Protein AF-A0A2S8CLT7-F1 (afdb_monomer_lite)

Sequence (144 aa):
MLESYKEQFGNRLAKFIDVEVPRALGTLGDADRETIVAGKGDFPRDIVSAVLSSVIEEQRKVHDILVIAGTWMIATTGARWAIGPIGEDPYAERVGIGLEDTTNRSFTPLLAQVEELVHHEGERDANLDLLAAFAEFDKHQADK

Foldseek 3Di:
DVVVVCVVQVVVQCCLVVPLLCVLLVVDDPVLSCCQQQLDDAQPLVVLVCLLPDPDDLVNNLSNNLSSLQNSLCNLQVWDWDKDADDPDPPRPDIDIFTARPPPRDTDRSSNLSNCLNVVPVCNVVSSVVSRVVSVVSSVVSVD

Radius of gyration: 14.83 Å; chains: 1; bounding box: 38×30×43 Å

Structure (mmCIF, N/CA/C/O backbone):
data_AF-A0A2S8CLT7-F1
#
_entry.id   AF-A0A2S8CLT7-F1
#
loop_
_atom_site.group_PDB
_atom_site.id
_atom_site.type_symbol
_atom_site.label_atom_id
_atom_site.label_alt_id
_atom_site.label_comp_id
_atom_site.label_asym_id
_atom_site.label_entity_id
_atom_site.label_seq_id
_atom_site.pdbx_PDB_ins_code
_atom_site.Cartn_x
_atom_site.Cartn_y
_atom_site.Cartn_z
_atom_site.occupancy
_atom_site.B_iso_or_equiv
_atom_site.auth_seq_id
_atom_site.auth_comp_id
_atom_site.auth_asym_id
_atom_site.auth_atom_id
_atom_site.pdbx_PDB_model_num
ATOM 1 N N . MET A 1 1 ? -14.484 -1.785 -29.069 1.00 52.50 1 MET A N 1
ATOM 2 C CA . MET A 1 1 ? -13.456 -0.862 -28.528 1.00 52.50 1 MET A CA 1
ATOM 3 C C . MET A 1 1 ? -13.510 -0.791 -26.996 1.00 52.50 1 MET A C 1
ATOM 5 O O . MET A 1 1 ? -12.492 -1.046 -26.377 1.00 52.50 1 MET A O 1
ATOM 9 N N . LEU A 1 2 ? -14.680 -0.570 -26.372 1.00 52.50 2 LEU A N 1
ATOM 10 C CA . LEU A 1 2 ? -14.862 -0.627 -24.902 1.00 52.50 2 LEU A CA 1
ATOM 11 C C . LEU A 1 2 ? -14.673 -2.026 -24.279 1.00 52.50 2 LEU A C 1
ATOM 13 O O . LEU A 1 2 ? -14.234 -2.138 -23.140 1.00 52.50 2 LEU A O 1
ATOM 17 N N . GLU A 1 3 ? -14.989 -3.086 -25.024 1.00 51.59 3 GLU A N 1
ATOM 18 C CA . GLU A 1 3 ? -14.879 -4.481 -24.564 1.00 51.59 3 GLU A CA 1
ATOM 19 C C . GLU A 1 3 ? -13.411 -4.902 -24.386 1.00 51.59 3 GLU A C 1
ATOM 21 O O . GLU A 1 3 ? -13.009 -5.275 -23.291 1.00 51.59 3 GLU A O 1
ATOM 26 N N . SER A 1 4 ? -12.574 -4.648 -25.399 1.00 57.91 4 SER A N 1
ATOM 27 C CA . SER A 1 4 ? -11.112 -4.809 -25.329 1.00 57.91 4 SER A CA 1
ATOM 28 C C . SER A 1 4 ? -10.453 -3.941 -24.250 1.00 57.91 4 SER A C 1
ATOM 30 O O . SER A 1 4 ? -9.413 -4.331 -23.728 1.00 57.91 4 SER A O 1
ATOM 32 N N . TYR A 1 5 ? -11.014 -2.769 -23.935 1.00 54.69 5 TYR A N 1
ATOM 33 C CA . TYR A 1 5 ? -10.504 -1.893 -22.877 1.00 54.69 5 TYR A CA 1
ATOM 34 C C . TYR A 1 5 ? -10.751 -2.541 -21.507 1.00 54.69 5 TYR A C 1
ATOM 36 O O . TYR A 1 5 ? -9.807 -2.810 -20.768 1.00 54.69 5 TYR A O 1
ATOM 44 N N . LYS A 1 6 ? -12.004 -2.906 -21.203 1.00 59.62 6 LYS A N 1
ATOM 45 C CA . LYS A 1 6 ? -12.362 -3.591 -19.949 1.00 59.62 6 LYS A CA 1
ATOM 46 C C . LYS A 1 6 ? -11.632 -4.919 -19.768 1.00 59.62 6 LYS A C 1
ATOM 48 O O . LYS A 1 6 ? -11.231 -5.232 -18.655 1.00 59.62 6 LYS A O 1
ATOM 53 N N . GLU A 1 7 ? -11.428 -5.666 -20.844 1.00 61.12 7 GLU A N 1
ATOM 54 C CA . GLU A 1 7 ? -10.724 -6.946 -20.816 1.00 61.12 7 GLU A CA 1
ATOM 55 C C . GLU A 1 7 ? -9.225 -6.765 -20.533 1.00 61.12 7 GLU A C 1
ATOM 57 O O . GLU A 1 7 ? -8.666 -7.455 -19.685 1.00 61.12 7 GLU A O 1
ATOM 62 N N . GLN A 1 8 ? -8.571 -5.771 -21.145 1.00 61.91 8 GLN A N 1
ATOM 63 C CA . GLN A 1 8 ? -7.163 -5.476 -20.859 1.00 61.91 8 GLN A CA 1
ATOM 64 C C . GLN A 1 8 ? -6.937 -5.001 -19.419 1.00 61.91 8 GLN A C 1
ATOM 66 O O . GLN A 1 8 ? -5.985 -5.454 -18.783 1.00 61.91 8 GLN A O 1
ATOM 71 N N . PHE A 1 9 ? -7.790 -4.124 -18.880 1.00 70.19 9 PHE A N 1
ATOM 72 C CA . PHE A 1 9 ? -7.650 -3.671 -17.489 1.00 70.19 9 PHE A CA 1
ATOM 73 C C . PHE A 1 9 ? -8.088 -4.739 -16.491 1.00 70.19 9 PHE A C 1
ATOM 75 O O . PHE A 1 9 ? -7.370 -4.978 -15.525 1.00 70.19 9 PHE A O 1
ATOM 82 N N . GLY A 1 10 ? -9.177 -5.460 -16.760 1.00 70.56 10 GLY A N 1
ATOM 83 C CA . GLY A 1 10 ? -9.593 -6.609 -15.956 1.00 70.56 10 GLY A CA 1
ATOM 84 C C . GLY A 1 10 ? -8.479 -7.648 -15.829 1.00 70.56 10 GLY A C 1
ATOM 85 O O . GLY A 1 10 ? -8.151 -8.062 -14.721 1.00 70.56 10 GLY A O 1
ATOM 86 N N . ASN A 1 11 ? -7.802 -7.972 -16.936 1.00 82.06 11 ASN A N 1
ATOM 87 C CA . ASN A 1 11 ? -6.668 -8.898 -16.935 1.00 82.06 11 ASN A CA 1
ATOM 88 C C . ASN A 1 11 ? -5.459 -8.360 -16.152 1.00 82.06 11 ASN A C 1
ATOM 90 O O . ASN A 1 11 ? -4.749 -9.136 -15.515 1.00 82.06 11 ASN A O 1
ATOM 94 N N . ARG A 1 12 ? -5.214 -7.041 -16.167 1.00 84.25 12 ARG A N 1
ATOM 95 C CA . ARG A 1 12 ? -4.143 -6.415 -15.369 1.00 84.25 12 ARG A CA 1
ATOM 96 C C . ARG A 1 12 ? -4.449 -6.449 -13.874 1.00 84.25 12 ARG A C 1
ATOM 98 O O . ARG A 1 12 ? -3.554 -6.780 -13.104 1.00 84.25 12 ARG A O 1
ATOM 105 N N . LEU A 1 13 ? -5.686 -6.146 -13.477 1.00 90.12 13 LEU A N 1
ATOM 106 C CA . LEU A 1 13 ? -6.111 -6.195 -12.077 1.00 90.12 13 LEU A CA 1
ATOM 107 C C . LEU A 1 13 ? -6.074 -7.630 -11.547 1.00 90.12 13 LEU A C 1
ATOM 109 O O . LEU A 1 13 ? -5.496 -7.866 -10.493 1.00 90.12 13 LEU A O 1
ATOM 113 N N . ALA A 1 14 ? -6.615 -8.586 -12.306 1.00 91.19 14 ALA A N 1
ATOM 114 C CA . ALA A 1 14 ? -6.573 -10.001 -11.947 1.00 91.19 14 ALA A CA 1
ATOM 115 C C . ALA A 1 14 ? -5.128 -10.490 -11.803 1.00 91.19 14 ALA A C 1
ATOM 117 O O . ALA A 1 14 ? -4.763 -11.030 -10.768 1.00 91.19 14 ALA A O 1
ATOM 118 N N . LYS A 1 15 ? -4.254 -10.196 -12.778 1.00 91.50 15 LYS A N 1
ATOM 119 C CA . LYS A 1 15 ? -2.827 -10.532 -12.674 1.00 91.50 15 LYS A CA 1
ATOM 120 C C . LYS A 1 15 ? -2.175 -9.903 -11.439 1.00 91.50 15 LYS A C 1
ATOM 122 O O . LYS A 1 15 ? -1.378 -10.559 -10.778 1.00 91.50 15 LYS A O 1
ATOM 127 N N . PHE A 1 16 ? -2.482 -8.644 -11.136 1.00 92.81 16 PHE A N 1
ATOM 128 C CA . PHE A 1 16 ? -1.943 -7.978 -9.954 1.00 92.81 16 PHE A CA 1
ATOM 129 C C . PHE A 1 16 ? -2.376 -8.691 -8.663 1.00 92.81 16 PHE A C 1
ATOM 131 O O . PHE A 1 16 ? -1.526 -9.039 -7.847 1.00 92.81 16 PHE A O 1
ATOM 138 N N . ILE A 1 17 ? -3.672 -8.974 -8.516 1.00 94.75 17 ILE A N 1
ATOM 139 C CA . ILE A 1 17 ? -4.236 -9.634 -7.331 1.00 94.75 17 ILE A CA 1
ATOM 140 C C . ILE A 1 17 ? -3.746 -11.082 -7.204 1.00 94.75 17 ILE A C 1
ATOM 142 O O . ILE A 1 17 ? -3.387 -11.505 -6.111 1.00 94.75 17 ILE A O 1
ATOM 146 N N . ASP A 1 18 ? -3.698 -11.837 -8.299 1.00 95.56 18 ASP A N 1
ATOM 147 C CA . ASP A 1 18 ? -3.423 -13.278 -8.261 1.00 95.56 18 ASP A CA 1
ATOM 148 C C . ASP A 1 18 ? -1.924 -13.604 -8.250 1.00 95.56 18 ASP A C 1
ATOM 150 O O . ASP A 1 18 ? -1.527 -14.691 -7.828 1.00 95.56 18 ASP A O 1
ATOM 154 N N . VAL A 1 19 ? -1.076 -12.685 -8.724 1.00 94.31 19 VAL A N 1
ATOM 155 C CA . VAL A 1 19 ? 0.367 -12.923 -8.880 1.00 94.31 19 VAL A CA 1
ATOM 156 C C . VAL A 1 19 ? 1.189 -11.964 -8.032 1.00 94.31 19 VAL A C 1
ATOM 158 O O . VAL A 1 19 ? 2.000 -12.410 -7.221 1.00 94.31 19 VAL A O 1
ATOM 161 N N . GLU A 1 20 ? 1.004 -10.655 -8.201 1.00 93.25 20 GLU A N 1
ATOM 162 C CA . GLU A 1 20 ? 1.881 -9.663 -7.568 1.00 93.25 20 GLU A CA 1
ATOM 163 C C . GLU A 1 20 ? 1.620 -9.527 -6.068 1.00 93.25 20 GLU A C 1
ATOM 165 O O . GLU A 1 20 ? 2.580 -9.486 -5.296 1.00 93.25 20 GLU A O 1
ATOM 170 N N . VAL A 1 21 ? 0.351 -9.536 -5.643 1.00 96.31 21 VAL A N 1
ATOM 171 C CA . VAL A 1 21 ? -0.008 -9.464 -4.219 1.00 96.31 21 VAL A CA 1
ATOM 172 C C . VAL A 1 21 ? 0.573 -10.656 -3.434 1.00 96.31 21 VAL A C 1
ATOM 174 O O . VAL A 1 21 ? 1.339 -10.421 -2.495 1.00 96.31 21 VAL A O 1
ATOM 177 N N . PRO A 1 22 ? 0.335 -11.933 -3.811 1.00 96.75 22 PRO 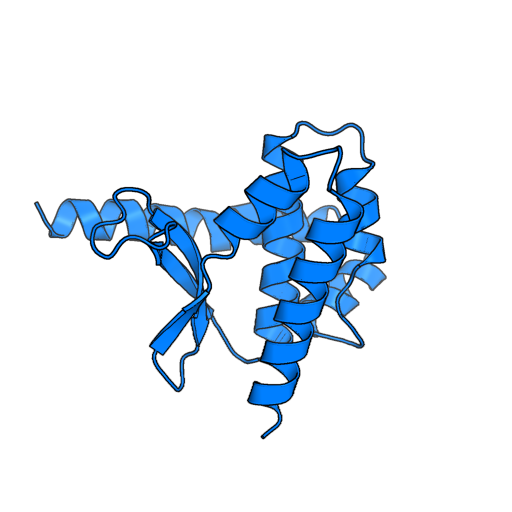A N 1
ATOM 178 C CA . PRO A 1 22 ? 0.929 -13.073 -3.114 1.00 96.75 22 PRO A CA 1
ATOM 179 C C . PRO A 1 22 ? 2.454 -13.068 -3.147 1.00 96.75 22 PRO A C 1
ATOM 181 O O . PRO A 1 22 ? 3.090 -13.417 -2.154 1.00 96.75 22 PRO A O 1
ATOM 184 N N . ARG A 1 23 ? 3.052 -12.661 -4.271 1.00 95.81 23 ARG A N 1
ATOM 185 C CA . ARG A 1 23 ? 4.506 -12.595 -4.417 1.00 95.81 23 ARG A CA 1
ATOM 186 C C . ARG A 1 23 ? 5.124 -11.587 -3.450 1.00 95.81 23 ARG A C 1
ATOM 188 O O . ARG A 1 23 ? 6.121 -11.923 -2.821 1.00 95.81 23 ARG A O 1
ATOM 195 N N . ALA A 1 24 ? 4.593 -10.369 -3.360 1.00 95.50 24 ALA A N 1
ATOM 196 C CA . ALA A 1 24 ? 5.136 -9.333 -2.478 1.00 95.50 24 ALA A CA 1
ATOM 197 C C . ALA A 1 24 ? 4.912 -9.671 -0.999 1.00 95.50 24 ALA A C 1
ATOM 199 O O . ALA A 1 24 ? 5.829 -9.557 -0.193 1.00 95.50 24 ALA A O 1
ATOM 200 N N . LEU A 1 25 ? 3.734 -10.186 -0.638 1.00 96.25 25 LEU A N 1
ATOM 201 C CA . LEU A 1 25 ? 3.486 -10.633 0.736 1.00 96.25 25 LEU A CA 1
ATOM 202 C C . LEU A 1 25 ? 4.333 -11.859 1.110 1.00 96.25 25 LEU A C 1
ATOM 204 O O . LEU A 1 25 ? 4.696 -12.023 2.271 1.00 96.25 25 LEU A O 1
ATOM 208 N N . GLY A 1 26 ? 4.665 -12.713 0.139 1.00 94.88 26 GLY A N 1
ATOM 209 C CA . GLY A 1 26 ? 5.512 -13.889 0.332 1.00 94.88 26 GLY A CA 1
ATOM 210 C C . GLY A 1 26 ? 6.993 -13.582 0.560 1.00 94.88 26 GLY A C 1
ATOM 211 O O . GLY A 1 26 ? 7.725 -14.474 0.979 1.00 94.88 26 GLY A O 1
ATOM 212 N N . THR A 1 27 ? 7.451 -12.353 0.297 1.00 92.94 27 THR A N 1
ATOM 213 C CA . THR A 1 27 ? 8.829 -11.930 0.604 1.00 92.94 27 THR A CA 1
ATOM 214 C C . THR A 1 27 ? 8.991 -11.357 2.011 1.00 92.94 27 THR A C 1
ATOM 216 O O . THR A 1 27 ? 10.116 -11.080 2.421 1.00 92.94 27 THR A O 1
ATOM 219 N N . LEU A 1 28 ? 7.891 -11.164 2.740 1.00 94.25 28 LEU A N 1
ATOM 220 C CA . LEU A 1 28 ? 7.895 -10.629 4.099 1.00 94.25 28 LEU A CA 1
ATOM 221 C C . LEU A 1 28 ? 8.069 -11.745 5.132 1.00 94.25 28 LEU A C 1
ATOM 223 O O . LEU A 1 28 ? 7.719 -12.899 4.881 1.00 94.25 28 LEU A O 1
ATOM 227 N N . GLY A 1 29 ? 8.574 -11.392 6.316 1.00 94.81 29 GLY A N 1
ATOM 228 C CA . GLY A 1 29 ? 8.530 -12.292 7.468 1.00 94.81 29 GLY A CA 1
ATOM 229 C C . GLY A 1 29 ? 7.089 -12.551 7.920 1.00 94.81 29 GLY A C 1
ATOM 230 O O . GLY A 1 29 ? 6.204 -11.724 7.697 1.00 94.81 29 GLY A O 1
ATOM 231 N N . ASP A 1 30 ? 6.845 -13.681 8.587 1.00 95.31 30 ASP A N 1
ATOM 232 C CA . ASP A 1 30 ? 5.488 -14.096 8.979 1.00 95.31 30 ASP A CA 1
ATOM 233 C C . ASP A 1 30 ? 4.759 -13.042 9.832 1.00 95.31 30 ASP A C 1
ATOM 235 O O . ASP A 1 30 ? 3.578 -12.780 9.607 1.00 95.31 30 ASP A O 1
ATOM 239 N N . ALA A 1 31 ? 5.466 -12.389 10.761 1.00 94.62 31 ALA A N 1
ATOM 240 C CA . ALA A 1 31 ? 4.897 -11.350 11.625 1.00 94.62 31 ALA A CA 1
ATOM 241 C C . ALA A 1 31 ? 4.505 -10.075 10.852 1.00 94.62 31 ALA A C 1
ATOM 243 O O . ALA A 1 31 ? 3.429 -9.513 11.073 1.00 94.62 31 ALA A O 1
ATOM 244 N N . ASP A 1 32 ? 5.350 -9.642 9.915 1.00 96.12 32 ASP A N 1
ATOM 245 C CA . ASP A 1 32 ? 5.099 -8.480 9.054 1.00 96.12 32 ASP A CA 1
ATOM 246 C C . ASP A 1 32 ? 3.905 -8.744 8.139 1.00 96.12 32 ASP A C 1
ATOM 248 O O . ASP A 1 32 ? 2.981 -7.935 8.029 1.00 96.12 32 ASP A O 1
ATOM 252 N N . ARG A 1 33 ? 3.883 -9.935 7.533 1.00 96.75 33 ARG A N 1
ATOM 253 C CA . ARG A 1 33 ? 2.776 -10.389 6.698 1.00 96.75 33 ARG A CA 1
ATOM 254 C C . ARG A 1 33 ? 1.469 -10.439 7.482 1.00 96.75 33 ARG A C 1
ATOM 256 O O . ARG A 1 33 ? 0.449 -9.991 6.966 1.00 96.75 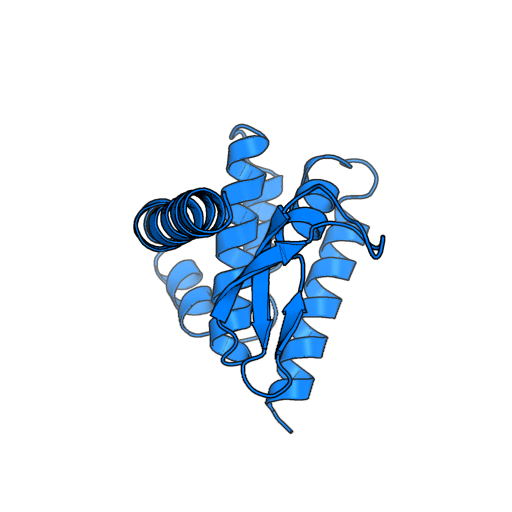33 ARG A O 1
ATOM 263 N N . GLU A 1 34 ? 1.479 -10.980 8.700 1.00 95.38 34 GLU A N 1
ATOM 264 C CA . GLU A 1 34 ? 0.286 -11.025 9.548 1.00 95.38 34 GLU A CA 1
ATOM 265 C C . GLU A 1 34 ? -0.209 -9.615 9.881 1.00 95.38 34 GLU A C 1
ATOM 267 O O . GLU A 1 34 ? -1.406 -9.353 9.780 1.00 95.38 34 GLU A O 1
ATOM 272 N N . THR A 1 35 ? 0.702 -8.699 10.217 1.00 95.00 35 THR A N 1
ATOM 273 C CA . THR A 1 35 ? 0.370 -7.298 10.514 1.00 95.00 35 THR A CA 1
ATOM 274 C C . THR A 1 35 ? -0.339 -6.631 9.338 1.00 95.00 35 THR A C 1
ATOM 276 O O . THR A 1 35 ? -1.386 -6.012 9.521 1.00 95.00 35 THR A O 1
ATOM 279 N N . ILE A 1 36 ? 0.184 -6.817 8.124 1.00 96.62 36 ILE A N 1
ATOM 280 C CA . ILE A 1 36 ? -0.381 -6.247 6.896 1.00 96.62 36 ILE A CA 1
ATOM 281 C C . ILE A 1 36 ? -1.732 -6.874 6.555 1.00 96.62 36 ILE A C 1
ATOM 283 O O . ILE A 1 36 ? -2.707 -6.160 6.353 1.00 96.62 36 ILE A O 1
ATOM 287 N N . VAL A 1 37 ? -1.813 -8.206 6.501 1.00 96.56 37 VAL A N 1
ATOM 288 C CA . VAL A 1 37 ? -3.030 -8.910 6.061 1.00 96.56 37 VAL A CA 1
ATOM 289 C C . VAL A 1 37 ? -4.178 -8.738 7.053 1.00 96.56 37 VAL A C 1
ATOM 291 O O . VAL A 1 37 ? -5.333 -8.678 6.641 1.00 96.56 37 VAL A O 1
ATOM 294 N N . ALA A 1 38 ? -3.877 -8.661 8.349 1.00 95.25 38 ALA A N 1
ATOM 295 C CA . ALA A 1 38 ? -4.887 -8.453 9.379 1.00 95.25 38 ALA A CA 1
ATOM 296 C C . ALA A 1 38 ? -5.178 -6.968 9.660 1.00 95.25 38 ALA A C 1
ATOM 298 O O . ALA A 1 38 ? -6.006 -6.694 10.525 1.00 95.25 38 ALA A O 1
ATOM 299 N N . GLY A 1 39 ? -4.498 -6.027 8.989 1.00 93.88 39 GLY A N 1
ATOM 300 C CA . GLY A 1 39 ? -4.677 -4.590 9.225 1.00 93.88 39 GLY A CA 1
ATOM 301 C C . GLY A 1 39 ? -4.389 -4.184 10.674 1.00 93.88 39 GLY A C 1
ATOM 302 O O . GLY A 1 39 ? -5.100 -3.363 11.248 1.00 93.88 39 GLY A O 1
ATOM 303 N N . LYS A 1 40 ? -3.409 -4.823 11.324 1.00 91.81 40 LYS A N 1
ATOM 304 C CA . LYS A 1 40 ? -3.136 -4.601 12.751 1.00 91.81 40 LYS A CA 1
ATOM 305 C C . LYS A 1 40 ? -2.362 -3.304 12.962 1.00 91.81 40 LYS A C 1
ATOM 307 O O . LYS A 1 40 ? -1.406 -3.028 12.244 1.00 91.81 40 LYS A O 1
ATOM 312 N N . GLY A 1 41 ? -2.719 -2.595 14.032 1.00 91.88 41 GLY A N 1
ATOM 313 C CA . GLY A 1 41 ? -1.980 -1.427 14.506 1.00 91.88 41 GLY A CA 1
ATOM 314 C C . GLY A 1 41 ? -2.097 -0.228 13.572 1.00 91.88 41 GLY A C 1
ATOM 315 O O . GLY A 1 41 ? -3.133 -0.030 12.934 1.00 91.88 41 GLY A O 1
ATOM 316 N N . ASP A 1 42 ? -1.038 0.570 13.548 1.00 94.31 42 ASP A N 1
ATOM 317 C CA . ASP A 1 42 ? -0.893 1.729 12.673 1.00 94.31 42 ASP A CA 1
ATOM 318 C C . ASP A 1 42 ? -0.262 1.319 11.332 1.00 94.31 42 ASP A C 1
ATOM 320 O O . ASP A 1 42 ? 0.184 0.179 11.150 1.00 94.31 42 ASP A O 1
ATOM 324 N N . PHE A 1 43 ? -0.233 2.251 10.385 1.00 96.38 43 PHE A N 1
ATOM 325 C CA . PHE A 1 43 ? 0.306 2.069 9.051 1.00 96.38 43 PHE A CA 1
ATOM 326 C C . PHE A 1 43 ? 1.731 1.493 9.132 1.00 96.38 43 PHE A C 1
ATOM 328 O O . PHE A 1 43 ? 2.553 2.016 9.894 1.00 96.38 43 PHE A O 1
ATOM 335 N N . PRO A 1 44 ? 2.063 0.443 8.350 1.00 96.19 44 PRO A N 1
ATOM 336 C CA . PRO A 1 44 ? 3.309 -0.320 8.470 1.00 96.19 44 PRO A CA 1
ATOM 337 C C . PRO A 1 44 ? 4.525 0.434 7.903 1.00 96.19 44 PRO A C 1
ATOM 339 O O . PRO A 1 44 ? 5.199 -0.018 6.972 1.00 96.19 44 PRO A O 1
ATOM 342 N N . ARG A 1 45 ? 4.824 1.600 8.477 1.00 95.94 45 ARG A N 1
ATOM 343 C CA . ARG A 1 45 ? 5.865 2.523 8.023 1.00 95.94 45 ARG A CA 1
ATOM 344 C C . ARG A 1 45 ? 7.239 1.865 7.989 1.00 95.94 45 ARG A C 1
ATOM 346 O O . ARG A 1 45 ? 7.963 2.034 7.011 1.00 95.94 45 ARG A O 1
ATOM 353 N N . ASP A 1 46 ? 7.579 1.097 9.019 1.00 95.38 46 ASP A N 1
ATOM 354 C CA . ASP A 1 46 ? 8.887 0.445 9.124 1.00 95.38 46 ASP A CA 1
ATOM 355 C C . ASP A 1 46 ? 9.093 -0.590 8.011 1.00 95.38 46 ASP A C 1
ATOM 357 O O . ASP A 1 46 ? 10.171 -0.657 7.419 1.00 95.38 46 ASP A O 1
ATOM 361 N N . ILE A 1 47 ? 8.040 -1.332 7.650 1.00 96.56 47 ILE A N 1
ATOM 362 C CA . ILE A 1 47 ? 8.085 -2.318 6.563 1.00 96.56 47 ILE A CA 1
ATOM 363 C C . ILE A 1 47 ? 8.257 -1.602 5.215 1.00 96.56 47 ILE A C 1
ATOM 365 O O . ILE A 1 47 ? 9.114 -1.980 4.415 1.00 96.56 47 ILE A O 1
ATOM 369 N N . VAL A 1 48 ? 7.499 -0.526 4.971 1.00 96.81 48 VAL A N 1
ATOM 370 C CA . VAL A 1 48 ? 7.638 0.290 3.751 1.00 96.81 48 VAL A CA 1
ATOM 371 C C . VAL A 1 48 ? 9.039 0.907 3.653 1.00 96.81 48 VAL A C 1
ATOM 373 O O . VAL A 1 48 ? 9.672 0.846 2.597 1.00 96.81 48 VAL A O 1
ATOM 376 N N . SER A 1 49 ? 9.562 1.441 4.757 1.00 95.81 49 SER A N 1
ATOM 377 C CA . SER A 1 49 ? 10.904 2.030 4.826 1.00 95.81 49 SER A CA 1
ATOM 378 C C . SER A 1 49 ? 12.012 1.000 4.573 1.00 95.81 49 SER A C 1
ATOM 380 O O . SER A 1 49 ? 12.983 1.281 3.859 1.00 95.81 49 SER A O 1
ATOM 382 N N . ALA A 1 50 ? 11.844 -0.231 5.068 1.00 95.50 50 ALA A N 1
ATOM 383 C CA . ALA A 1 50 ? 12.760 -1.332 4.791 1.00 95.50 50 ALA A CA 1
ATOM 384 C C . ALA A 1 50 ? 12.799 -1.682 3.292 1.00 95.50 50 ALA A C 1
ATOM 386 O O . ALA A 1 50 ? 13.881 -1.873 2.732 1.00 95.50 50 ALA A O 1
ATOM 387 N N . VAL A 1 51 ? 11.644 -1.698 2.613 1.00 96.31 51 VAL A N 1
ATOM 388 C CA . VAL A 1 51 ? 11.581 -1.913 1.156 1.00 96.31 51 VAL A CA 1
ATOM 389 C C . VAL A 1 51 ? 12.240 -0.760 0.398 1.00 96.31 51 VAL A C 1
ATOM 391 O O . VAL A 1 51 ? 13.049 -1.010 -0.500 1.00 96.31 51 VAL A O 1
ATOM 394 N N . LEU A 1 52 ? 11.971 0.492 0.783 1.00 94.62 52 LEU A N 1
ATOM 395 C CA . LEU A 1 52 ? 12.596 1.676 0.177 1.00 94.62 52 LEU A CA 1
ATOM 396 C C . LEU A 1 52 ? 14.124 1.637 0.268 1.00 94.62 52 LEU A C 1
ATOM 398 O O . LEU A 1 52 ? 14.811 1.949 -0.706 1.00 94.62 52 LEU A O 1
ATOM 402 N N . SER A 1 53 ? 14.645 1.198 1.411 1.00 94.12 53 SER A N 1
ATOM 403 C CA . SER A 1 53 ? 16.082 1.118 1.695 1.00 94.12 53 SER A CA 1
ATOM 404 C C . SER A 1 53 ? 16.759 -0.133 1.122 1.00 94.12 53 SER A C 1
ATOM 406 O O . SER A 1 53 ? 17.979 -0.272 1.204 1.00 94.12 53 SER A O 1
ATOM 408 N N . SER A 1 54 ? 15.995 -1.062 0.544 1.00 94.88 54 SER A N 1
ATOM 409 C CA . SER A 1 54 ? 16.536 -2.298 -0.020 1.00 94.88 54 SER A CA 1
ATOM 410 C C . SER A 1 54 ? 17.279 -2.069 -1.346 1.00 94.88 54 SER A C 1
ATOM 412 O O . SER A 1 54 ? 17.130 -1.043 -2.014 1.00 94.88 54 SER A O 1
ATOM 414 N N . VAL A 1 55 ? 18.071 -3.064 -1.754 1.00 94.56 55 VAL A N 1
ATOM 415 C CA . VAL A 1 55 ? 18.873 -3.039 -2.994 1.00 94.56 55 VAL A CA 1
ATOM 416 C C . VAL A 1 55 ? 18.118 -3.538 -4.233 1.00 94.56 55 VAL A C 1
ATOM 418 O O . VAL A 1 55 ? 18.728 -3.747 -5.278 1.00 94.56 55 VAL A O 1
ATOM 421 N N . ILE A 1 56 ? 16.810 -3.785 -4.124 1.00 94.31 56 ILE A N 1
ATOM 422 C CA . ILE A 1 56 ? 15.996 -4.247 -5.256 1.00 94.31 56 ILE A CA 1
ATOM 423 C C . ILE A 1 56 ? 15.734 -3.103 -6.246 1.00 94.31 56 ILE A C 1
ATOM 425 O O . ILE A 1 56 ? 15.854 -1.928 -5.905 1.00 94.31 56 ILE A O 1
ATOM 429 N N . GLU A 1 57 ? 15.360 -3.450 -7.475 1.00 94.69 57 GLU A N 1
ATOM 430 C CA . GLU A 1 57 ? 15.064 -2.479 -8.535 1.00 94.69 57 GLU A CA 1
ATOM 431 C C . GLU A 1 57 ? 13.893 -1.552 -8.163 1.00 94.69 57 GLU A C 1
ATOM 433 O O . GLU A 1 57 ? 12.939 -1.977 -7.511 1.00 94.69 57 GLU A O 1
ATOM 438 N N . GLU A 1 58 ? 13.919 -0.296 -8.615 1.00 93.38 58 GLU A N 1
ATOM 439 C CA . GLU A 1 58 ? 12.894 0.709 -8.279 1.00 93.38 58 GLU A CA 1
ATOM 440 C C . GLU A 1 58 ? 11.477 0.259 -8.638 1.00 93.38 58 GLU A C 1
ATOM 442 O O . GLU A 1 58 ? 10.575 0.330 -7.806 1.00 93.38 58 GLU A O 1
ATOM 447 N N . GLN A 1 59 ? 11.284 -0.308 -9.832 1.00 92.12 59 GLN A N 1
ATOM 448 C CA . GLN A 1 59 ? 9.982 -0.839 -10.240 1.00 92.12 59 GLN A CA 1
ATOM 449 C C . GLN A 1 59 ? 9.487 -1.931 -9.279 1.00 92.12 59 GLN A C 1
ATOM 451 O O . GLN A 1 59 ? 8.292 -2.038 -8.992 1.00 92.12 59 GLN A O 1
ATOM 456 N N . ARG A 1 60 ? 10.409 -2.737 -8.745 1.00 94.25 60 ARG A N 1
ATOM 457 C CA . ARG A 1 60 ? 10.079 -3.752 -7.751 1.00 94.25 60 ARG A CA 1
ATOM 458 C C . ARG A 1 60 ? 9.711 -3.122 -6.409 1.00 94.25 60 ARG A C 1
ATOM 460 O O . ARG A 1 60 ? 8.738 -3.574 -5.810 1.00 94.25 60 ARG A O 1
ATOM 467 N N . LYS A 1 61 ? 10.404 -2.058 -5.981 1.00 96.31 61 LYS A N 1
ATOM 468 C CA . LYS A 1 61 ? 10.025 -1.271 -4.794 1.00 96.31 61 LYS A CA 1
ATOM 469 C C . LYS A 1 61 ? 8.614 -0.707 -4.934 1.00 96.31 61 LYS A C 1
ATOM 471 O O . LYS A 1 61 ? 7.823 -0.872 -4.012 1.00 96.31 61 LYS A O 1
ATOM 476 N N . VAL A 1 62 ? 8.274 -0.125 -6.090 1.00 95.62 62 VAL A N 1
ATOM 477 C CA . VAL A 1 62 ? 6.922 0.394 -6.362 1.00 95.62 62 VAL A CA 1
ATOM 478 C C . VAL A 1 62 ? 5.878 -0.704 -6.173 1.00 95.62 62 VAL A C 1
ATOM 480 O O . VAL A 1 62 ? 4.914 -0.514 -5.439 1.00 95.62 62 VAL A O 1
ATOM 483 N N . HIS A 1 63 ? 6.075 -1.875 -6.782 1.00 95.00 63 HIS A N 1
ATOM 484 C CA . HIS A 1 63 ? 5.121 -2.977 -6.644 1.00 95.00 63 HIS A CA 1
ATOM 485 C C . HIS A 1 63 ? 5.001 -3.476 -5.201 1.00 95.00 63 HIS A C 1
ATOM 487 O O . HIS A 1 63 ? 3.889 -3.688 -4.723 1.00 95.00 63 HIS A O 1
ATOM 493 N N . ASP A 1 64 ? 6.124 -3.670 -4.508 1.00 97.31 64 ASP A N 1
ATOM 494 C CA . ASP A 1 64 ? 6.119 -4.224 -3.155 1.00 97.31 64 ASP A CA 1
ATOM 495 C C . ASP A 1 64 ? 5.475 -3.245 -2.160 1.00 97.31 64 ASP A C 1
ATOM 497 O O . ASP A 1 64 ? 4.609 -3.647 -1.385 1.00 97.31 64 ASP A O 1
ATOM 501 N N . ILE A 1 65 ? 5.794 -1.949 -2.246 1.00 97.50 65 ILE A N 1
ATOM 502 C CA . ILE A 1 65 ? 5.187 -0.908 -1.402 1.00 97.50 65 ILE A CA 1
ATOM 503 C C . ILE A 1 65 ? 3.698 -0.751 -1.707 1.00 97.50 65 ILE A C 1
ATOM 505 O O . ILE A 1 65 ? 2.899 -0.666 -0.776 1.00 97.50 65 ILE A O 1
ATOM 509 N N . LEU A 1 66 ? 3.310 -0.766 -2.987 1.00 97.12 66 LEU A N 1
ATOM 510 C CA . LEU A 1 66 ? 1.906 -0.711 -3.391 1.00 97.12 66 LEU A CA 1
ATOM 511 C C . LEU A 1 66 ? 1.110 -1.855 -2.761 1.00 97.12 66 LEU A C 1
ATOM 513 O O . LEU A 1 66 ? 0.050 -1.610 -2.189 1.00 97.12 66 LEU A O 1
ATOM 517 N N . VAL A 1 67 ? 1.628 -3.087 -2.826 1.00 97.94 67 VAL A N 1
ATOM 518 C CA . VAL A 1 67 ? 0.976 -4.249 -2.212 1.00 97.94 67 VAL A CA 1
ATOM 519 C C . VAL A 1 67 ? 0.909 -4.108 -0.695 1.00 97.94 67 VAL A C 1
ATOM 521 O O . VAL A 1 67 ? -0.153 -4.356 -0.129 1.00 97.94 67 VAL A O 1
ATOM 524 N N . ILE A 1 68 ? 2.002 -3.717 -0.035 1.00 97.81 68 ILE A N 1
ATOM 525 C CA . ILE A 1 68 ? 2.058 -3.571 1.428 1.00 97.81 68 ILE A CA 1
ATOM 526 C C . ILE A 1 68 ? 1.029 -2.546 1.907 1.00 97.81 68 ILE A C 1
ATOM 528 O O . ILE A 1 68 ? 0.168 -2.878 2.724 1.00 97.81 68 ILE A O 1
ATOM 532 N N . ALA A 1 69 ? 1.089 -1.327 1.366 1.00 97.25 69 ALA A N 1
ATOM 533 C CA . ALA A 1 69 ? 0.208 -0.237 1.758 1.00 97.25 69 ALA A CA 1
ATOM 534 C C . ALA A 1 69 ? -1.252 -0.576 1.443 1.00 97.25 69 ALA A C 1
ATOM 536 O O . ALA A 1 69 ? -2.106 -0.524 2.325 1.00 97.25 69 ALA A O 1
ATOM 537 N N . GLY A 1 70 ? -1.538 -0.999 0.209 1.00 97.00 70 GLY A N 1
ATOM 538 C CA . GLY A 1 70 ? -2.914 -1.248 -0.200 1.00 97.00 70 GLY A CA 1
ATOM 539 C C . GLY A 1 70 ? -3.537 -2.472 0.471 1.00 97.00 70 GLY A C 1
ATOM 540 O O . GLY A 1 70 ? -4.716 -2.429 0.798 1.00 97.00 70 GLY A O 1
ATOM 541 N N . THR A 1 71 ? -2.771 -3.531 0.765 1.00 97.81 71 THR A N 1
ATOM 542 C CA . THR A 1 71 ? -3.298 -4.690 1.513 1.00 97.81 71 THR A CA 1
ATOM 543 C C . THR A 1 71 ? -3.664 -4.299 2.940 1.00 97.81 71 THR A C 1
ATOM 545 O O . THR A 1 71 ? -4.745 -4.660 3.402 1.00 97.81 71 THR A O 1
ATOM 548 N N . TRP A 1 72 ? -2.802 -3.534 3.619 1.00 97.69 72 TRP A N 1
ATOM 549 C CA . TRP A 1 72 ? -3.098 -3.050 4.967 1.00 97.69 72 TRP A CA 1
ATOM 550 C C . TRP A 1 72 ? -4.321 -2.126 4.966 1.00 97.69 72 TRP A C 1
ATOM 552 O O . TRP A 1 72 ? -5.232 -2.329 5.762 1.00 97.69 72 TRP A O 1
ATOM 562 N N . MET A 1 73 ? -4.400 -1.182 4.019 1.00 95.75 73 MET A N 1
ATOM 563 C CA . MET A 1 73 ? -5.548 -0.274 3.888 1.00 95.75 73 MET A CA 1
ATOM 564 C C . MET A 1 73 ? -6.847 -1.028 3.590 1.00 95.75 73 MET A C 1
ATOM 566 O O . MET A 1 73 ? -7.883 -0.718 4.165 1.00 95.75 73 MET A O 1
ATOM 570 N N . ILE A 1 74 ? -6.819 -2.047 2.728 1.00 96.31 74 ILE A N 1
ATOM 571 C CA . ILE A 1 74 ? -7.984 -2.908 2.470 1.00 96.31 74 ILE A CA 1
ATOM 572 C C . ILE A 1 74 ? -8.430 -3.617 3.749 1.00 96.31 74 ILE A C 1
ATOM 574 O O . ILE A 1 74 ? -9.625 -3.660 4.037 1.00 96.31 74 ILE A O 1
ATOM 578 N N . ALA A 1 75 ? -7.487 -4.157 4.523 1.00 95.88 75 ALA A N 1
ATOM 579 C CA . ALA A 1 75 ? -7.799 -4.868 5.756 1.00 95.88 75 ALA A CA 1
ATOM 580 C C . ALA A 1 75 ? -8.415 -3.952 6.829 1.00 95.88 75 ALA A C 1
ATOM 582 O O . ALA A 1 75 ? -9.266 -4.409 7.590 1.00 95.88 75 ALA A O 1
ATOM 583 N N . THR A 1 76 ? -8.024 -2.675 6.875 1.00 94.44 76 THR A N 1
ATOM 584 C CA . THR A 1 76 ? -8.523 -1.706 7.864 1.00 94.44 76 THR A CA 1
ATOM 585 C C . THR A 1 76 ? -9.793 -0.976 7.432 1.00 94.44 76 THR A C 1
ATOM 587 O O . THR A 1 76 ? -10.572 -0.576 8.289 1.00 94.44 76 THR A O 1
ATOM 590 N N . THR A 1 77 ? -10.032 -0.816 6.128 1.00 91.81 77 THR A N 1
ATOM 591 C CA . THR A 1 77 ? -11.153 -0.008 5.605 1.00 91.81 77 THR A CA 1
ATOM 592 C C . THR A 1 77 ? -12.265 -0.820 4.948 1.00 91.81 77 THR A C 1
ATOM 594 O O . THR A 1 77 ? -13.360 -0.307 4.732 1.00 91.81 77 THR A O 1
ATOM 597 N N . GLY A 1 78 ? -12.001 -2.073 4.565 1.00 90.75 78 GLY A N 1
ATOM 598 C CA . GLY A 1 78 ? -12.914 -2.855 3.726 1.00 90.75 78 GLY A CA 1
ATOM 599 C C . GLY A 1 78 ? -12.978 -2.389 2.264 1.00 90.75 78 GLY A C 1
ATOM 600 O O . GLY A 1 78 ? -13.851 -2.840 1.514 1.00 90.75 78 GLY A O 1
ATOM 601 N N . ALA A 1 79 ? -12.071 -1.501 1.837 1.00 93.69 79 ALA A N 1
ATOM 602 C CA . ALA A 1 79 ? -11.894 -1.145 0.434 1.00 93.69 79 ALA A CA 1
ATOM 603 C C . ALA A 1 79 ? -11.508 -2.370 -0.412 1.00 93.69 79 ALA A C 1
ATOM 605 O O . ALA A 1 79 ? -11.206 -3.452 0.094 1.00 93.69 79 ALA A O 1
ATOM 606 N N . ARG A 1 80 ? -11.487 -2.208 -1.735 1.00 94.44 80 ARG A N 1
ATOM 607 C CA . ARG A 1 80 ? -11.023 -3.259 -2.651 1.00 94.44 80 ARG A CA 1
ATOM 608 C C . ARG A 1 80 ? -10.020 -2.735 -3.658 1.00 94.44 80 ARG A C 1
ATOM 610 O O . ARG A 1 80 ? -10.075 -1.575 -4.055 1.00 94.44 80 ARG A O 1
ATOM 617 N N . TRP A 1 81 ? -9.157 -3.625 -4.135 1.00 95.75 81 TRP A N 1
ATOM 618 C CA . TRP A 1 81 ? -8.309 -3.337 -5.284 1.00 95.75 81 TRP A CA 1
ATOM 619 C C . TRP A 1 81 ? -9.156 -2.963 -6.498 1.00 95.75 81 TRP A C 1
ATOM 621 O O . TRP A 1 81 ? -10.108 -3.665 -6.850 1.00 95.75 81 TRP A O 1
ATOM 631 N N . ALA A 1 82 ? -8.770 -1.883 -7.163 1.00 93.75 82 ALA A N 1
ATOM 632 C CA . ALA A 1 82 ? -9.427 -1.407 -8.366 1.00 93.75 82 ALA A CA 1
ATOM 633 C C . ALA A 1 82 ? -8.413 -0.832 -9.359 1.00 93.75 82 ALA A C 1
ATOM 635 O O . ALA A 1 82 ? -7.267 -0.537 -9.015 1.00 93.75 82 ALA A O 1
ATOM 636 N N . ILE A 1 83 ? -8.855 -0.667 -10.606 1.00 90.38 83 ILE A N 1
ATOM 637 C CA . ILE A 1 83 ? -8.157 0.147 -11.601 1.00 90.38 83 ILE A CA 1
ATOM 638 C C . ILE A 1 83 ? -8.971 1.407 -11.837 1.00 90.38 83 ILE A C 1
ATOM 640 O O . ILE A 1 83 ? -10.169 1.331 -12.110 1.00 90.38 83 ILE A O 1
ATOM 644 N N . GLY A 1 84 ? -8.292 2.543 -11.792 1.00 87.56 84 GLY A N 1
ATOM 645 C CA . GLY A 1 84 ? -8.888 3.849 -12.014 1.00 87.56 84 GLY A CA 1
ATOM 646 C C . GLY A 1 84 ? -7.883 4.847 -12.585 1.00 87.56 84 GLY A C 1
ATOM 647 O O . GLY A 1 84 ? -6.737 4.477 -12.868 1.00 87.56 84 GLY A O 1
ATOM 648 N N . PRO A 1 85 ? -8.317 6.096 -12.811 1.00 85.81 85 PRO A N 1
ATOM 649 C CA . PRO A 1 85 ? -7.467 7.160 -13.331 1.00 85.81 85 PRO A CA 1
ATOM 650 C C . PRO A 1 85 ? -6.339 7.501 -12.351 1.00 85.81 85 PRO A C 1
ATOM 652 O O . PRO A 1 85 ? -6.554 7.591 -11.147 1.00 85.81 85 PRO A O 1
ATOM 655 N N . ILE A 1 86 ? -5.136 7.707 -12.881 1.00 81.12 86 ILE A N 1
ATOM 656 C CA . ILE A 1 86 ? -3.955 8.147 -12.137 1.00 81.12 86 ILE A CA 1
ATOM 657 C C . ILE A 1 86 ? -3.590 9.534 -12.662 1.00 81.12 86 ILE A C 1
ATOM 659 O O . ILE A 1 86 ? -2.874 9.672 -13.653 1.00 81.12 86 ILE A O 1
ATOM 663 N N . GLY A 1 87 ? -4.164 10.552 -12.029 1.00 68.31 87 GLY A N 1
ATOM 664 C CA . GLY A 1 87 ? -4.008 11.961 -12.380 1.00 68.31 87 GLY A CA 1
ATOM 665 C C . GLY A 1 87 ? -5.178 12.784 -11.846 1.00 68.31 87 GLY A C 1
ATOM 666 O O . GLY A 1 87 ? -6.282 12.265 -11.696 1.00 68.31 87 GLY A O 1
ATOM 667 N N . GLU A 1 88 ? -4.930 14.058 -11.549 1.00 63.56 88 GLU A N 1
ATOM 668 C CA . GLU A 1 88 ? -5.957 14.980 -11.037 1.00 63.56 88 GLU A CA 1
ATOM 669 C C . GLU A 1 88 ? -6.842 15.560 -12.152 1.00 63.56 88 GLU A C 1
ATOM 671 O O . GLU A 1 88 ? -7.890 16.150 -11.885 1.00 63.56 88 GLU A O 1
ATOM 676 N N . ASP A 1 89 ? -6.448 15.370 -13.415 1.00 66.75 89 ASP A N 1
ATOM 677 C CA . ASP A 1 89 ? -7.195 15.875 -14.557 1.00 66.75 89 ASP A CA 1
ATOM 678 C C . ASP A 1 89 ? -8.481 15.071 -14.808 1.00 66.75 89 ASP A C 1
ATOM 680 O O . ASP A 1 89 ? -8.459 13.835 -14.835 1.00 66.75 89 ASP A O 1
ATOM 684 N N . PRO A 1 90 ? -9.601 15.742 -15.142 1.00 59.84 90 PRO A N 1
ATOM 685 C CA . PRO A 1 90 ? -10.862 15.077 -15.481 1.00 59.84 90 PRO A CA 1
ATOM 686 C C . PRO A 1 90 ? -10.771 14.186 -16.735 1.00 59.84 90 PRO A C 1
ATOM 688 O O . PRO A 1 90 ? -11.682 13.403 -17.000 1.00 59.84 90 PRO A O 1
ATOM 691 N N . TYR A 1 91 ? -9.678 14.294 -17.498 1.00 63.19 91 TYR A N 1
ATOM 692 C CA . TYR A 1 91 ? -9.373 13.487 -18.681 1.00 63.19 91 TYR A CA 1
ATOM 693 C C . TYR A 1 91 ? -8.073 12.688 -18.527 1.00 63.19 91 TYR A C 1
ATOM 695 O O . TYR A 1 91 ? -7.406 12.431 -19.526 1.00 63.19 91 TYR A O 1
ATOM 703 N N . ALA A 1 92 ? -7.689 12.324 -17.298 1.00 64.62 92 ALA A N 1
ATOM 704 C CA . ALA A 1 92 ? -6.465 11.574 -17.037 1.00 64.62 92 ALA A CA 1
ATOM 705 C C . ALA A 1 92 ? -6.342 10.349 -17.965 1.00 64.62 92 ALA A C 1
ATOM 707 O O . ALA A 1 92 ? -7.126 9.402 -17.903 1.00 64.62 92 ALA A O 1
ATOM 708 N N . GLU A 1 93 ? -5.338 10.382 -18.845 1.00 68.75 93 GLU A N 1
ATOM 709 C CA . GLU A 1 93 ? -5.091 9.319 -19.827 1.00 68.75 93 GLU A CA 1
ATOM 710 C C . GLU A 1 93 ? -4.408 8.100 -19.190 1.00 68.75 93 GLU A C 1
ATOM 712 O O . GLU A 1 93 ? -4.500 6.976 -19.694 1.00 68.75 93 GLU A O 1
ATOM 717 N N . ARG A 1 94 ? -3.719 8.316 -18.062 1.00 82.56 94 ARG A N 1
ATOM 718 C CA . ARG A 1 94 ? -3.065 7.263 -17.288 1.00 82.56 94 ARG A CA 1
ATOM 719 C C . ARG A 1 94 ? -4.081 6.598 -16.367 1.00 82.56 94 ARG A C 1
ATOM 721 O O . ARG A 1 94 ? -4.837 7.258 -15.662 1.00 82.56 94 ARG A O 1
ATOM 728 N N . VAL A 1 95 ? -4.043 5.272 -16.338 1.00 83.94 95 VAL A N 1
ATOM 729 C CA . VAL A 1 95 ? -4.813 4.446 -15.406 1.00 83.94 95 VAL A CA 1
ATOM 730 C C . VAL A 1 95 ? -3.891 3.461 -14.711 1.00 83.94 95 VAL A C 1
ATOM 732 O O . VAL A 1 95 ? -2.893 3.019 -15.285 1.00 83.94 95 VAL A O 1
ATOM 735 N N . GLY A 1 96 ? -4.253 3.057 -13.503 1.00 87.75 96 GLY A N 1
ATOM 736 C CA . GLY A 1 96 ? -3.534 2.011 -12.795 1.00 87.75 96 GLY A CA 1
ATOM 737 C C . GLY A 1 96 ? -4.172 1.648 -11.467 1.00 87.75 96 GLY A C 1
ATOM 738 O O . GLY A 1 96 ? -5.343 1.939 -11.228 1.00 87.75 96 GLY A O 1
ATOM 739 N N . ILE A 1 97 ? -3.404 0.918 -10.662 1.00 92.88 97 ILE A N 1
ATOM 740 C CA . ILE A 1 97 ? -3.906 0.224 -9.479 1.00 92.88 97 ILE A CA 1
ATOM 741 C C . ILE A 1 97 ? -4.098 1.209 -8.327 1.00 92.88 97 ILE A C 1
ATOM 743 O O . ILE A 1 97 ? -3.225 2.018 -8.015 1.00 92.88 97 ILE A O 1
ATOM 747 N N . GLY A 1 98 ? -5.249 1.098 -7.682 1.00 93.69 98 GLY A N 1
ATOM 748 C CA . GLY A 1 98 ? -5.610 1.865 -6.506 1.00 93.69 98 GLY A CA 1
ATOM 749 C C . GLY A 1 98 ? -6.626 1.118 -5.659 1.00 93.69 98 GLY A C 1
ATOM 750 O O . GLY A 1 98 ? -6.808 -0.096 -5.810 1.00 93.69 98 GLY A O 1
ATOM 751 N N . LEU A 1 99 ? -7.295 1.861 -4.786 1.00 94.25 99 LEU A N 1
ATOM 752 C CA . LEU A 1 99 ? -8.315 1.338 -3.886 1.00 94.25 99 LEU A CA 1
ATOM 753 C C . LEU A 1 99 ? -9.659 1.985 -4.198 1.00 94.25 99 LEU A C 1
ATOM 755 O O . LEU A 1 99 ? -9.737 3.193 -4.387 1.0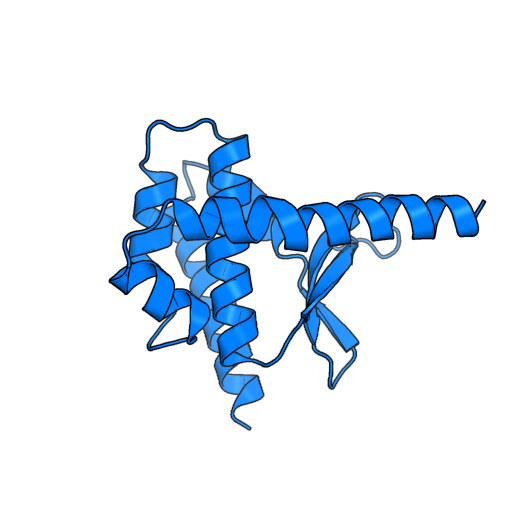0 94.25 99 LEU A O 1
ATOM 759 N N . GLU A 1 100 ? -10.711 1.181 -4.267 1.00 93.31 100 GLU A N 1
ATOM 760 C CA . GLU A 1 100 ? -12.088 1.657 -4.355 1.00 93.31 100 GLU A CA 1
ATOM 761 C C . GLU A 1 100 ? -12.777 1.465 -3.005 1.00 93.31 100 GLU A C 1
ATOM 763 O O . GLU A 1 100 ? -12.872 0.339 -2.500 1.00 93.31 100 GLU A O 1
ATOM 768 N N . ASP A 1 101 ? -13.293 2.561 -2.453 1.00 88.81 101 ASP A N 1
ATOM 769 C CA . ASP A 1 101 ? -14.223 2.524 -1.329 1.00 88.81 101 ASP A CA 1
ATOM 770 C C . ASP A 1 101 ? -15.580 2.028 -1.841 1.00 88.81 101 ASP A C 1
ATOM 772 O O . ASP A 1 101 ? -16.231 2.638 -2.695 1.00 88.81 101 ASP A O 1
ATOM 776 N N . THR A 1 102 ? -16.024 0.885 -1.323 1.00 81.38 102 THR A N 1
ATOM 777 C CA . THR A 1 102 ? -17.251 0.230 -1.789 1.00 81.38 102 THR A CA 1
ATOM 778 C C . THR A 1 102 ? -18.535 0.928 -1.326 1.00 81.38 102 THR A C 1
ATOM 780 O O . THR A 1 102 ? -19.593 0.702 -1.922 1.00 81.38 102 THR A O 1
ATOM 783 N N . THR A 1 103 ? -18.452 1.808 -0.325 1.00 81.69 103 THR A N 1
ATOM 784 C CA . THR A 1 103 ? -19.588 2.528 0.265 1.00 81.69 103 THR A CA 1
ATOM 785 C C . THR A 1 103 ? -19.944 3.769 -0.545 1.00 81.69 103 THR A C 1
ATOM 787 O O . THR A 1 103 ? -21.110 3.972 -0.888 1.00 81.69 103 THR A O 1
ATOM 790 N N . ASN A 1 104 ? -18.952 4.594 -0.890 1.00 80.62 104 ASN A N 1
ATOM 791 C CA . ASN A 1 104 ? -19.162 5.851 -1.623 1.00 80.62 104 ASN A CA 1
ATOM 792 C C . ASN A 1 104 ? -18.668 5.812 -3.084 1.00 80.62 104 ASN A C 1
ATOM 794 O O . ASN A 1 104 ? -18.895 6.772 -3.821 1.00 80.62 104 ASN A O 1
ATOM 798 N N . ARG A 1 105 ? -18.053 4.700 -3.520 1.00 80.69 105 ARG A N 1
ATOM 799 C CA . ARG A 1 105 ? -17.475 4.502 -4.863 1.00 80.69 105 ARG A CA 1
ATOM 800 C C . ARG A 1 105 ? -16.401 5.525 -5.231 1.00 80.69 105 ARG A C 1
ATOM 802 O O . ARG A 1 105 ? -16.233 5.851 -6.408 1.00 80.69 105 ARG A O 1
ATOM 809 N N . SER A 1 106 ? -15.694 6.047 -4.234 1.00 85.69 106 SER A N 1
ATOM 810 C CA . SER A 1 106 ? -14.500 6.856 -4.454 1.00 85.69 106 SER A CA 1
ATOM 811 C C . SER A 1 106 ? -13.305 5.966 -4.804 1.00 85.69 106 SER A C 1
ATOM 813 O O . SER A 1 106 ? -13.267 4.784 -4.457 1.00 85.69 106 SER A O 1
ATOM 815 N N . PHE A 1 107 ? -12.349 6.530 -5.544 1.00 88.50 107 PHE A N 1
ATOM 816 C CA . PHE A 1 107 ? -11.135 5.840 -5.967 1.00 88.50 107 PHE A CA 1
ATOM 817 C C . PHE A 1 107 ? -9.902 6.589 -5.465 1.00 88.50 107 PHE A C 1
ATOM 819 O O . PHE A 1 107 ? -9.731 7.771 -5.764 1.00 88.50 107 PHE A O 1
ATOM 826 N N . THR A 1 108 ? -9.027 5.872 -4.769 1.00 89.81 108 THR A N 1
ATOM 827 C CA . THR A 1 108 ? -7.729 6.357 -4.298 1.00 89.81 108 THR A CA 1
ATOM 828 C C . THR A 1 108 ? -6.635 5.864 -5.253 1.00 89.81 108 THR A C 1
ATOM 830 O O . THR A 1 108 ? -6.391 4.652 -5.310 1.00 89.81 108 THR A O 1
ATOM 833 N N . PRO A 1 109 ? -5.949 6.754 -6.003 1.00 90.69 109 PRO A N 1
ATOM 834 C CA . PRO A 1 109 ? -4.934 6.390 -6.998 1.00 90.69 109 PRO A CA 1
ATOM 835 C C . PRO A 1 109 ? -3.594 6.013 -6.343 1.00 90.69 109 PRO A C 1
ATOM 837 O O . PRO A 1 109 ? -2.584 6.698 -6.503 1.00 90.69 109 PRO A O 1
ATOM 840 N N . LEU A 1 110 ? -3.579 4.905 -5.599 1.00 93.31 110 LEU A N 1
ATOM 841 C CA . LEU A 1 110 ? -2.458 4.510 -4.742 1.00 93.31 110 LEU A CA 1
ATOM 842 C C . LEU A 1 110 ? -1.133 4.340 -5.506 1.00 93.31 110 LEU A C 1
ATOM 844 O O . LEU A 1 110 ? -0.085 4.724 -4.995 1.00 93.31 110 LEU A O 1
ATOM 848 N N . LEU A 1 111 ? -1.162 3.828 -6.744 1.00 93.12 111 LEU A N 1
ATOM 849 C CA . LEU A 1 111 ? 0.048 3.692 -7.561 1.00 93.12 111 LEU A CA 1
ATOM 850 C C . LEU A 1 111 ? 0.759 5.037 -7.796 1.00 93.12 111 LEU A C 1
ATOM 852 O O . LEU A 1 111 ? 1.980 5.060 -7.720 1.00 93.12 111 LEU A O 1
ATOM 856 N N . ALA A 1 112 ? 0.037 6.146 -8.010 1.00 90.94 112 ALA A N 1
ATOM 857 C CA . ALA A 1 112 ? 0.681 7.460 -8.158 1.00 90.94 112 ALA A CA 1
ATOM 858 C C . ALA A 1 112 ? 1.456 7.843 -6.896 1.00 90.94 112 ALA A C 1
ATOM 860 O O . ALA A 1 112 ? 2.615 8.226 -6.977 1.00 90.94 112 ALA A O 1
ATOM 861 N N . GLN A 1 113 ? 0.833 7.692 -5.726 1.00 91.56 113 GLN A N 1
ATOM 862 C CA . GLN A 1 113 ? 1.462 8.051 -4.452 1.00 91.56 113 GLN A CA 1
ATOM 863 C C . GLN A 1 113 ? 2.726 7.222 -4.193 1.00 91.56 113 GLN A C 1
ATOM 865 O O . GLN A 1 113 ? 3.728 7.734 -3.699 1.00 91.56 113 GLN A O 1
ATOM 870 N N . VAL A 1 114 ? 2.701 5.940 -4.562 1.00 94.25 114 VAL A N 1
ATOM 871 C CA . VAL A 1 114 ? 3.858 5.054 -4.407 1.00 94.25 114 VAL A CA 1
ATOM 872 C C . VAL A 1 114 ? 4.955 5.354 -5.433 1.00 94.25 114 VAL A C 1
ATOM 874 O O . VAL A 1 114 ? 6.132 5.308 -5.080 1.00 94.25 114 VAL A O 1
ATOM 877 N N . GLU A 1 115 ? 4.606 5.683 -6.680 1.00 93.25 115 GLU A N 1
ATOM 878 C CA . GLU A 1 115 ? 5.575 6.149 -7.684 1.00 93.25 115 GLU A CA 1
ATOM 879 C C . GLU A 1 115 ? 6.297 7.415 -7.197 1.00 93.25 115 GLU A C 1
ATOM 881 O O . GLU A 1 115 ? 7.525 7.472 -7.246 1.00 93.25 115 GLU A O 1
ATOM 886 N N . GLU A 1 116 ? 5.556 8.386 -6.657 1.00 91.81 116 GLU A N 1
ATOM 887 C CA . GLU A 1 116 ? 6.117 9.611 -6.075 1.00 91.81 116 GLU A CA 1
ATOM 888 C C . GLU A 1 116 ? 7.064 9.312 -4.904 1.00 91.81 116 GLU A C 1
ATOM 890 O O . GLU A 1 116 ? 8.168 9.853 -4.823 1.00 91.81 116 GLU A O 1
ATOM 895 N N . LEU A 1 117 ? 6.676 8.390 -4.022 1.00 93.38 117 LEU A N 1
ATOM 896 C CA . LEU A 1 117 ? 7.492 7.961 -2.887 1.00 93.38 117 LEU A CA 1
ATOM 897 C C . LEU A 1 117 ? 8.810 7.287 -3.309 1.00 93.38 117 LEU A C 1
ATOM 899 O O . LEU A 1 117 ? 9.847 7.490 -2.671 1.00 93.38 117 LEU A O 1
ATOM 903 N N . VAL A 1 118 ? 8.785 6.457 -4.353 1.00 93.50 118 VAL A N 1
ATOM 904 C CA . VAL A 1 118 ? 9.974 5.714 -4.791 1.00 93.50 118 VAL A CA 1
ATOM 905 C C . VAL A 1 118 ? 10.919 6.596 -5.603 1.00 93.50 118 VAL A C 1
ATOM 907 O O . VAL A 1 118 ? 12.122 6.566 -5.341 1.00 93.50 118 VAL A O 1
ATOM 910 N N . HIS A 1 119 ? 10.394 7.377 -6.552 1.00 91.88 119 HIS A N 1
ATOM 911 C CA . HIS A 1 119 ? 11.209 8.108 -7.526 1.00 91.88 119 HIS A CA 1
ATOM 912 C C . HIS A 1 119 ? 11.774 9.437 -6.996 1.00 91.88 119 HIS A C 1
ATOM 914 O O . HIS A 1 119 ? 12.802 9.898 -7.492 1.00 91.88 119 HIS A O 1
ATOM 920 N N . HIS A 1 120 ? 11.163 10.047 -5.975 1.00 89.62 120 HIS A N 1
ATOM 921 C CA . HIS A 1 120 ? 11.628 11.319 -5.410 1.00 89.62 120 HIS A CA 1
ATOM 922 C C . HIS A 1 120 ? 12.419 11.112 -4.115 1.00 89.62 120 HIS A C 1
ATOM 924 O O . HIS A 1 120 ? 11.962 11.427 -3.018 1.00 89.62 120 HIS A O 1
ATOM 930 N N . GLU A 1 121 ? 13.649 10.597 -4.239 1.00 81.12 121 GLU A N 1
ATOM 931 C CA . GLU A 1 121 ? 14.488 10.251 -3.078 1.00 81.12 121 GLU A CA 1
ATOM 932 C C . GLU A 1 121 ? 14.707 11.416 -2.099 1.00 81.12 121 GLU A C 1
ATOM 934 O O . GLU A 1 121 ? 14.747 11.197 -0.890 1.00 81.12 121 GLU A O 1
ATOM 939 N N . GLY A 1 122 ? 14.815 12.651 -2.605 1.00 83.69 122 GLY A N 1
ATOM 940 C CA . GLY A 1 122 ? 15.019 13.853 -1.786 1.00 83.69 122 GLY A CA 1
ATOM 941 C C . GLY A 1 122 ? 13.826 14.234 -0.901 1.00 83.69 122 GLY A C 1
ATOM 942 O O . GLY A 1 122 ? 14.000 14.989 0.050 1.00 83.69 122 GLY A O 1
ATOM 943 N N . GLU A 1 123 ? 12.641 13.693 -1.187 1.00 88.19 123 GLU A N 1
ATOM 944 C CA . GLU A 1 123 ? 11.385 13.973 -0.476 1.00 88.19 123 GLU A CA 1
ATOM 945 C C . GLU A 1 123 ? 10.772 12.701 0.129 1.00 88.19 123 GLU A C 1
ATOM 947 O O . GLU A 1 123 ? 9.644 12.711 0.616 1.00 88.19 123 GLU A O 1
ATOM 952 N N . ARG A 1 124 ? 11.521 11.591 0.138 1.00 88.31 124 ARG A N 1
ATOM 953 C CA . ARG A 1 124 ? 11.034 10.261 0.526 1.00 88.31 124 ARG A CA 1
ATOM 954 C C . ARG A 1 124 ? 10.384 10.230 1.910 1.00 88.31 124 ARG A C 1
ATOM 956 O O . ARG A 1 124 ? 9.328 9.624 2.058 1.00 88.31 124 ARG A O 1
ATOM 963 N N . ASP A 1 125 ? 10.982 10.885 2.904 1.00 89.19 125 ASP A N 1
ATOM 964 C CA . ASP A 1 125 ? 10.427 10.918 4.264 1.00 89.19 125 ASP A CA 1
ATOM 965 C C . ASP A 1 125 ? 9.081 11.653 4.307 1.00 89.19 125 ASP A C 1
ATOM 967 O O . ASP A 1 125 ? 8.130 11.155 4.910 1.00 89.19 125 ASP A O 1
ATOM 971 N N . ALA A 1 126 ? 8.974 12.784 3.603 1.00 90.44 126 ALA A N 1
ATOM 972 C CA . ALA A 1 126 ? 7.739 13.556 3.503 1.00 90.44 126 ALA A CA 1
ATOM 973 C C . A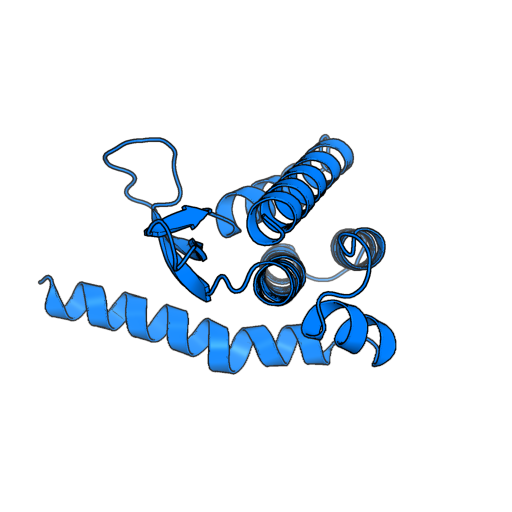LA A 1 126 ? 6.657 12.796 2.718 1.00 90.44 126 ALA A C 1
ATOM 975 O O . ALA A 1 126 ? 5.500 12.761 3.130 1.00 90.44 126 ALA A O 1
ATOM 976 N N . ASN A 1 127 ? 7.033 12.121 1.629 1.00 91.75 127 ASN A N 1
ATOM 977 C CA . ASN A 1 127 ? 6.116 11.295 0.846 1.00 91.75 127 ASN A CA 1
ATOM 978 C C . ASN A 1 127 ? 5.643 10.064 1.635 1.00 91.75 127 ASN A C 1
ATOM 980 O O . ASN A 1 127 ? 4.495 9.642 1.495 1.00 91.75 127 ASN A O 1
ATOM 984 N N . LEU A 1 128 ? 6.491 9.507 2.507 1.00 93.69 128 LEU A N 1
ATOM 985 C CA . LEU A 1 128 ? 6.113 8.405 3.389 1.00 93.69 128 LEU A CA 1
ATOM 986 C C . LEU A 1 128 ? 5.183 8.877 4.512 1.00 93.69 128 LEU A C 1
ATOM 988 O O . LEU A 1 128 ? 4.224 8.178 4.837 1.00 93.69 128 LEU A O 1
A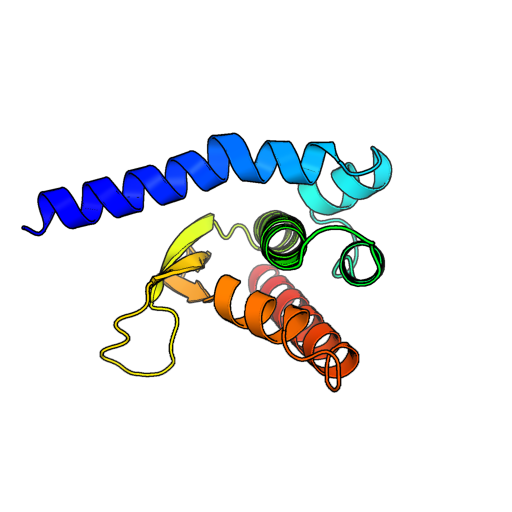TOM 992 N N . ASP A 1 129 ? 5.435 10.060 5.082 1.00 92.94 129 ASP A N 1
ATOM 993 C CA . ASP A 1 129 ? 4.524 10.714 6.031 1.00 92.94 129 ASP A CA 1
ATOM 994 C C . ASP A 1 129 ? 3.155 10.952 5.399 1.00 92.94 129 ASP A C 1
ATOM 996 O O . ASP A 1 129 ? 2.130 10.661 6.014 1.00 92.94 129 ASP A O 1
ATOM 1000 N N . LEU A 1 130 ? 3.137 11.429 4.154 1.00 92.06 130 LEU A N 1
ATOM 1001 C CA . LEU A 1 130 ? 1.913 11.688 3.413 1.00 92.06 130 LEU A CA 1
ATOM 1002 C C . LEU A 1 130 ? 1.121 10.398 3.158 1.00 92.06 130 LEU A C 1
ATOM 1004 O O . LEU A 1 130 ? -0.076 10.353 3.437 1.00 92.06 130 LEU A O 1
ATOM 1008 N N . LEU A 1 131 ? 1.786 9.338 2.689 1.00 93.31 131 LEU A N 1
ATOM 1009 C CA . LEU A 1 131 ? 1.155 8.034 2.468 1.00 93.31 131 LEU A CA 1
ATOM 1010 C C . LEU A 1 131 ? 0.574 7.456 3.770 1.00 93.31 131 LEU A C 1
ATOM 1012 O O . LEU A 1 131 ? -0.560 6.981 3.781 1.00 93.31 131 LEU A O 1
ATOM 1016 N N . ALA A 1 132 ? 1.324 7.538 4.872 1.00 93.62 132 ALA A N 1
ATOM 1017 C CA . ALA A 1 132 ? 0.862 7.097 6.186 1.00 93.62 132 ALA A CA 1
ATOM 1018 C C . ALA A 1 132 ? -0.350 7.909 6.670 1.00 93.62 132 ALA A C 1
ATOM 1020 O O . ALA A 1 132 ? -1.333 7.335 7.135 1.00 93.62 132 ALA A O 1
ATOM 1021 N N . ALA A 1 133 ? -0.307 9.237 6.525 1.00 92.25 133 ALA A N 1
ATOM 1022 C CA . ALA A 1 133 ? -1.397 10.118 6.925 1.00 92.25 133 ALA A CA 1
ATOM 1023 C C . ALA A 1 133 ? -2.684 9.834 6.139 1.00 92.25 133 ALA A C 1
ATOM 1025 O O . ALA A 1 133 ? -3.762 9.803 6.733 1.00 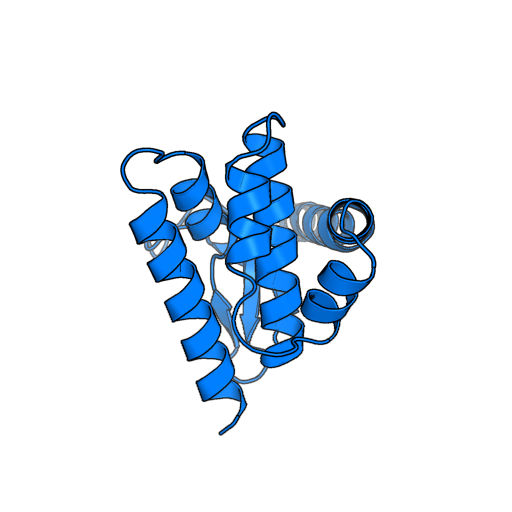92.25 133 ALA A O 1
ATOM 1026 N N . PHE A 1 134 ? -2.581 9.586 4.829 1.00 89.38 134 PHE A N 1
ATOM 1027 C CA . PHE A 1 134 ? -3.726 9.171 4.018 1.00 89.38 134 PHE A CA 1
ATOM 1028 C C . PHE A 1 134 ? -4.299 7.831 4.484 1.00 89.38 134 PHE A C 1
ATOM 1030 O O . PHE A 1 134 ? -5.506 7.719 4.683 1.00 89.38 134 PHE A O 1
ATOM 1037 N N . ALA A 1 135 ? -3.442 6.838 4.721 1.00 90.88 135 ALA A N 1
ATOM 1038 C CA . ALA A 1 135 ? -3.880 5.515 5.148 1.00 90.88 135 ALA A CA 1
ATOM 1039 C C . ALA A 1 135 ? -4.585 5.529 6.516 1.00 90.88 135 ALA A C 1
ATOM 1041 O O . ALA A 1 135 ? -5.624 4.888 6.684 1.00 90.88 135 ALA A O 1
ATOM 1042 N N . GLU A 1 136 ? -4.059 6.285 7.481 1.00 91.62 136 GLU A N 1
ATOM 1043 C CA . GLU A 1 136 ? -4.697 6.443 8.794 1.00 91.62 136 GLU A CA 1
ATOM 1044 C C . GLU A 1 136 ? -5.986 7.261 8.721 1.00 91.62 136 GLU A C 1
ATOM 1046 O O . GLU A 1 136 ? -6.956 6.959 9.419 1.00 91.62 136 GLU A O 1
ATOM 1051 N N . PHE A 1 137 ? -6.033 8.280 7.859 1.00 89.19 137 PHE A N 1
ATOM 1052 C CA . PHE A 1 137 ? -7.263 9.024 7.624 1.00 89.19 137 PHE A CA 1
ATOM 1053 C C . PHE A 1 137 ? -8.371 8.103 7.104 1.00 89.19 137 PHE A C 1
ATOM 1055 O O . PHE A 1 137 ? -9.468 8.117 7.664 1.00 89.19 137 PHE A O 1
ATOM 1062 N N . ASP A 1 138 ? -8.081 7.280 6.094 1.00 86.25 138 ASP A N 1
ATOM 1063 C CA . ASP A 1 138 ? -9.055 6.354 5.510 1.00 86.25 138 ASP A CA 1
ATOM 1064 C C . ASP A 1 138 ? -9.552 5.335 6.547 1.00 86.25 138 ASP A C 1
ATOM 1066 O O . ASP A 1 138 ? -10.761 5.139 6.696 1.00 86.25 138 ASP A O 1
ATOM 1070 N N . LYS A 1 139 ? -8.645 4.756 7.345 1.00 89.50 139 LYS A N 1
ATOM 1071 C CA . LYS A 1 139 ? -8.991 3.864 8.466 1.00 89.50 139 LYS A CA 1
ATOM 1072 C C . LYS A 1 139 ? -9.937 4.539 9.464 1.00 89.50 139 LYS A C 1
ATOM 1074 O O . LYS A 1 139 ? -10.975 3.982 9.808 1.00 89.50 139 LYS A O 1
ATOM 1079 N N . HIS A 1 140 ? -9.641 5.771 9.877 1.00 87.06 140 HIS A N 1
ATOM 1080 C CA . HIS A 1 140 ? -10.500 6.517 10.799 1.00 87.06 140 HIS A CA 1
ATOM 1081 C C . HIS A 1 140 ? -11.865 6.910 10.221 1.00 87.06 140 HIS A C 1
ATOM 1083 O O . HIS A 1 140 ? -12.788 7.187 10.992 1.00 87.06 140 HIS A O 1
ATOM 1089 N N . GLN A 1 141 ? -12.009 7.001 8.897 1.00 83.69 141 GLN A N 1
ATOM 1090 C CA . GLN A 1 141 ? -13.323 7.189 8.277 1.00 83.69 141 GLN A CA 1
ATOM 1091 C C . GLN A 1 141 ? -14.116 5.883 8.227 1.00 83.69 141 GLN A C 1
ATOM 1093 O O . GLN A 1 141 ? -15.327 5.931 8.410 1.00 83.69 141 GLN A O 1
ATOM 1098 N N . ALA A 1 142 ? -13.453 4.743 8.023 1.00 82.19 142 ALA A N 1
ATOM 1099 C CA . ALA A 1 142 ? -14.102 3.434 7.988 1.00 82.19 142 ALA A CA 1
ATOM 1100 C C . ALA A 1 142 ? -14.632 2.972 9.361 1.00 82.19 142 ALA A C 1
ATOM 1102 O O . ALA A 1 142 ? -15.617 2.241 9.419 1.00 82.19 142 ALA A O 1
ATOM 1103 N N . ASP A 1 143 ? -14.021 3.429 10.459 1.00 77.38 143 ASP A N 1
ATOM 1104 C CA . ASP A 1 143 ? -14.463 3.137 11.834 1.00 77.38 143 ASP A CA 1
ATOM 1105 C C . ASP A 1 143 ? -15.746 3.891 12.269 1.00 77.38 143 ASP A C 1
ATOM 1107 O O . ASP A 1 143 ? -16.247 3.660 13.375 1.00 77.38 143 ASP A O 1
ATOM 1111 N N . LYS A 1 144 ? -16.267 4.821 11.455 1.00 63.97 144 LYS A N 1
ATOM 1112 C CA . LYS A 1 144 ? -17.449 5.649 11.771 1.00 63.97 144 LYS A CA 1
ATOM 1113 C C . LYS A 1 144 ? -18.737 5.105 11.167 1.00 63.97 144 LYS A C 1
ATOM 1115 O O . LYS A 1 144 ? -19.767 5.188 11.876 1.00 63.97 144 LYS A O 1
#

Secondary structure (DSSP, 8-state):
-HHHHHHHHHHHHHHIIIIIHHHHHTTS-HHHHHHHHTT-SS--HHHHHHHHTSSS-HHHHHHHHHHHHHHHHHHHH--EEEEEE-SSSTT---EEEEEE-TTT--EE-HHHHHHHHHH-GGGHHHHHHHHHHHHHHHHHHHT-

pLDDT: mean 88.38, std 11.14, range [51.59, 97.94]